Protein AF-A0A6L3XC38-F1 (afdb_monomer)

Sequence (85 aa):
MDSSFTPIEQMLKFRASRHEDFPYQEILLTRLCMHMQGKLLENRNKMLKAQGINETLFMALITLESQENHSIQPSERSLALIHIL

Solvent-accessible surface area (backbone atoms only — not comparable to full-atom values): 5116 Å² total; per-residue (Å²): 129,87,62,86,53,61,70,51,51,53,53,48,52,58,50,39,76,74,35,93,88,49,64,52,66,62,54,51,49,51,52,51,49,60,64,46,47,59,56,52,50,50,52,50,52,53,56,34,48,77,72,77,43,52,70,72,58,50,53,51,50,53,56,26,67,74,30,96,82,57,61,73,57,77,80,53,50,61,53,55,59,61,77,76,108

pLDDT: mean 84.25, std 14.07, range [44.06, 96.94]

Radius of gyration: 19.96 Å; Cα contacts (8 Å, |Δi|>4): 27; chains: 1; bounding box: 43×39×44 Å

Mean predicted aligned error: 8.18 Å

Organism: NCBI:txid158836

Structure (mmCIF, N/CA/C/O backbone):
data_AF-A0A6L3XC38-F1
#
_entry.id   AF-A0A6L3XC38-F1
#
loop_
_atom_site.group_PDB
_atom_site.id
_atom_site.type_symbol
_atom_site.label_atom_id
_atom_site.label_alt_id
_atom_site.label_comp_id
_atom_site.label_asym_id
_atom_site.label_entity_id
_atom_site.label_seq_id
_atom_site.pdbx_PDB_ins_code
_atom_site.Cartn_x
_atom_site.Cartn_y
_atom_site.Cartn_z
_atom_site.occupancy
_atom_site.B_iso_or_equiv
_atom_site.auth_seq_id
_atom_site.auth_comp_id
_atom_site.auth_asym_id
_atom_site.auth_atom_id
_atom_site.pdbx_PDB_model_num
ATOM 1 N N . MET A 1 1 ? 5.978 21.968 -9.852 1.00 44.06 1 MET A N 1
ATOM 2 C CA . MET A 1 1 ? 6.627 20.819 -9.190 1.00 44.06 1 MET A CA 1
ATOM 3 C C . MET A 1 1 ? 7.197 19.970 -10.304 1.00 44.06 1 MET A C 1
ATOM 5 O O . MET A 1 1 ? 6.417 19.320 -10.990 1.00 44.06 1 MET A O 1
ATOM 9 N N . ASP A 1 2 ? 8.504 20.041 -10.548 1.00 50.34 2 ASP A N 1
ATOM 10 C CA . ASP A 1 2 ? 9.149 19.074 -11.435 1.00 50.34 2 ASP A CA 1
ATOM 11 C C . ASP A 1 2 ? 8.968 17.699 -10.804 1.00 50.34 2 ASP A C 1
ATOM 13 O O . ASP A 1 2 ? 9.399 17.443 -9.678 1.00 50.34 2 ASP A O 1
ATOM 17 N N . SER A 1 3 ? 8.191 16.853 -11.468 1.00 60.38 3 SER A N 1
ATOM 18 C CA . SER A 1 3 ? 7.889 15.531 -10.949 1.00 60.38 3 SER A CA 1
ATOM 19 C C . SER A 1 3 ? 9.189 14.718 -10.955 1.00 60.38 3 SER A C 1
ATOM 21 O O . SER A 1 3 ? 9.896 14.652 -11.961 1.00 60.38 3 SER A O 1
ATOM 23 N N . SER A 1 4 ? 9.512 14.065 -9.836 1.00 67.06 4 SER A N 1
ATOM 24 C CA . SER A 1 4 ? 10.664 13.156 -9.739 1.00 67.06 4 SER A CA 1
ATOM 25 C C . SER A 1 4 ? 10.539 11.919 -10.645 1.00 67.06 4 SER A C 1
ATOM 27 O O . SER A 1 4 ? 11.424 11.061 -10.649 1.00 67.06 4 SER A O 1
ATOM 29 N N . PHE A 1 5 ? 9.451 11.811 -11.414 1.00 72.56 5 PHE A N 1
ATOM 30 C CA . PHE A 1 5 ? 9.185 10.703 -12.317 1.00 72.56 5 PHE A CA 1
ATOM 31 C C . PHE A 1 5 ? 9.916 10.854 -13.650 1.00 72.56 5 PHE A C 1
ATOM 33 O O . PHE A 1 5 ? 10.494 9.875 -14.117 1.00 72.56 5 PHE A O 1
ATOM 40 N N . THR A 1 6 ? 9.983 12.059 -14.225 1.00 81.44 6 THR A N 1
ATOM 41 C CA . THR A 1 6 ? 10.494 12.269 -15.593 1.00 81.44 6 THR A CA 1
ATOM 42 C C . T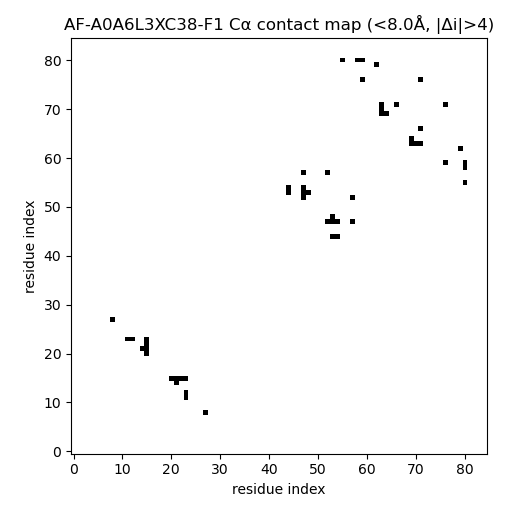HR A 1 6 ? 11.931 11.766 -15.805 1.00 81.44 6 THR A C 1
ATOM 44 O O . THR A 1 6 ? 12.159 11.042 -16.778 1.00 81.44 6 THR A O 1
ATOM 47 N N . PRO A 1 7 ? 12.906 12.044 -14.911 1.00 88.00 7 PRO 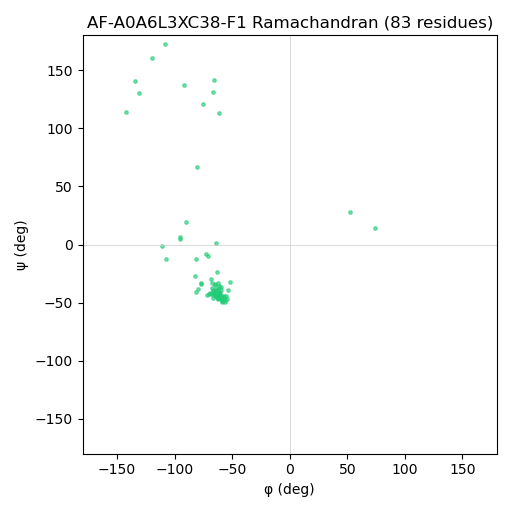A N 1
ATOM 48 C CA . PRO A 1 7 ? 14.277 11.556 -15.099 1.00 88.00 7 PRO A CA 1
ATOM 49 C C . PRO A 1 7 ? 14.381 10.027 -15.031 1.00 88.00 7 PRO A C 1
ATOM 51 O O . PRO A 1 7 ? 15.167 9.406 -15.748 1.00 88.00 7 PRO A O 1
ATOM 54 N N . ILE A 1 8 ? 13.572 9.395 -14.178 1.00 88.44 8 ILE A N 1
ATOM 55 C CA . ILE A 1 8 ? 13.612 7.944 -13.988 1.00 88.44 8 ILE A CA 1
ATOM 56 C C . ILE A 1 8 ? 12.871 7.232 -15.118 1.00 88.44 8 ILE A C 1
ATOM 58 O O . ILE A 1 8 ? 13.361 6.220 -15.608 1.00 88.44 8 ILE A O 1
ATOM 62 N N . GLU A 1 9 ? 11.754 7.775 -15.596 1.00 90.38 9 GLU A N 1
ATOM 63 C CA . GLU A 1 9 ? 11.062 7.261 -16.781 1.00 90.38 9 GLU A CA 1
ATOM 64 C C . GLU A 1 9 ? 11.964 7.26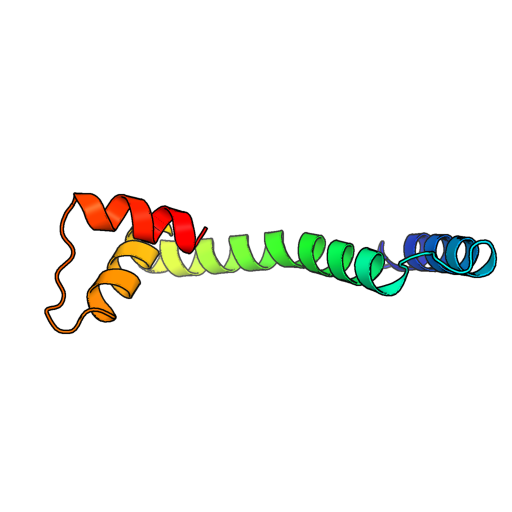6 -18.015 1.00 90.38 9 GLU A C 1
ATOM 66 O O . GLU A 1 9 ? 12.025 6.271 -18.735 1.00 90.38 9 GLU A O 1
ATOM 71 N N . GLN A 1 10 ? 12.715 8.347 -18.241 1.00 91.25 10 GLN A N 1
ATOM 72 C CA . GLN A 1 10 ? 13.682 8.412 -19.339 1.00 91.25 10 GLN A CA 1
ATOM 73 C C . GLN A 1 10 ? 14.777 7.349 -19.198 1.00 91.25 10 GLN A C 1
ATOM 75 O O . GLN A 1 10 ? 15.091 6.655 -20.168 1.00 91.25 10 GLN A O 1
ATOM 80 N N . MET A 1 11 ? 15.313 7.155 -17.989 1.00 92.38 11 MET A N 1
ATOM 81 C CA . MET A 1 11 ? 16.301 6.106 -17.736 1.00 92.38 11 MET A CA 1
ATOM 82 C C . MET A 1 11 ? 15.728 4.697 -17.950 1.00 92.38 11 MET A C 1
ATOM 84 O O . MET A 1 11 ? 16.406 3.836 -18.512 1.00 92.38 11 MET A O 1
ATOM 88 N N . LEU A 1 12 ? 14.484 4.452 -17.538 1.00 93.44 12 LEU A N 1
ATOM 89 C CA . LEU A 1 12 ? 13.806 3.175 -17.755 1.00 93.44 12 LEU A CA 1
ATOM 90 C C . LEU A 1 12 ? 13.542 2.926 -19.248 1.00 93.44 12 LEU A C 1
ATOM 92 O O . LEU A 1 12 ? 13.781 1.815 -19.714 1.00 93.44 12 LEU A O 1
ATOM 96 N N . LYS A 1 13 ? 13.142 3.950 -20.015 1.00 93.50 13 LYS A N 1
ATOM 97 C CA . LYS A 1 13 ? 12.959 3.853 -21.476 1.00 93.50 13 LYS A CA 1
ATOM 98 C C . LYS A 1 13 ? 14.262 3.499 -22.187 1.00 93.50 13 LYS A C 1
ATOM 100 O O . LYS A 1 13 ? 14.267 2.641 -23.062 1.00 93.50 13 LYS A O 1
ATOM 105 N N . PHE A 1 14 ? 15.373 4.108 -21.775 1.00 94.75 14 PHE A N 1
ATOM 106 C CA . PHE A 1 14 ? 16.694 3.792 -22.322 1.00 94.75 14 PHE A CA 1
ATOM 107 C C . PHE A 1 14 ? 17.145 2.356 -22.006 1.00 94.75 14 PHE A C 1
ATOM 109 O O . PHE A 1 14 ? 17.818 1.717 -22.811 1.00 94.75 14 PHE A O 1
ATOM 116 N N . ARG A 1 15 ? 16.783 1.820 -20.835 1.00 93.81 15 ARG A N 1
ATOM 117 C CA . ARG A 1 15 ? 17.055 0.411 -20.507 1.00 93.81 15 ARG A CA 1
ATOM 118 C C . ARG A 1 15 ? 16.189 -0.534 -21.333 1.00 93.81 15 ARG A C 1
ATOM 120 O O . ARG A 1 15 ? 16.719 -1.504 -21.865 1.00 93.81 15 ARG A O 1
ATOM 127 N N . ALA A 1 16 ? 14.910 -0.204 -21.500 1.00 94.94 16 ALA A N 1
ATOM 128 C CA . ALA A 1 16 ? 13.986 -0.959 -22.340 1.00 94.94 16 ALA A CA 1
ATOM 129 C C . ALA A 1 16 ? 14.454 -1.026 -23.802 1.00 94.94 16 ALA A C 1
ATOM 131 O O . ALA A 1 16 ? 14.356 -2.068 -24.433 1.00 94.94 16 ALA A O 1
ATOM 132 N N . SER A 1 17 ? 15.055 0.047 -24.332 1.00 95.00 17 SER A N 1
ATOM 133 C CA . SER A 1 17 ? 15.581 0.043 -25.704 1.00 95.00 17 SER A CA 1
ATOM 134 C C . SER A 1 17 ? 16.840 -0.811 -25.899 1.00 95.00 17 SER A C 1
ATOM 136 O O . SER A 1 17 ? 17.284 -0.975 -27.031 1.00 95.00 17 SER A O 1
ATOM 138 N N . ARG A 1 18 ? 17.468 -1.304 -24.821 1.00 95.44 18 ARG A N 1
ATOM 139 C CA . ARG A 1 18 ? 18.702 -2.112 -24.873 1.00 95.44 18 ARG A CA 1
ATOM 140 C C . ARG A 1 18 ? 18.483 -3.592 -24.566 1.00 95.44 18 ARG A C 1
ATOM 142 O O . ARG A 1 18 ? 19.401 -4.378 -24.787 1.00 95.44 18 ARG A O 1
ATOM 149 N N . HIS A 1 19 ? 17.317 -3.959 -24.042 1.00 93.69 19 HIS A N 1
ATOM 150 C CA . HIS A 1 19 ? 17.015 -5.304 -23.566 1.00 93.69 19 HIS A CA 1
ATOM 151 C C . HIS A 1 19 ? 15.562 -5.649 -23.906 1.00 93.69 19 HIS A C 1
ATOM 153 O O . HIS A 1 19 ? 14.651 -5.025 -23.370 1.00 93.69 19 HIS A O 1
ATOM 159 N N . GLU A 1 20 ? 15.366 -6.635 -24.784 1.00 88.06 20 GLU A N 1
ATOM 160 C CA . GLU A 1 20 ? 14.049 -7.028 -25.309 1.00 88.06 20 GLU A CA 1
ATOM 161 C C . GLU A 1 20 ? 13.091 -7.513 -24.204 1.00 88.06 20 GLU A C 1
ATOM 163 O O . GLU A 1 20 ? 11.933 -7.114 -24.184 1.00 88.06 20 GLU A O 1
ATOM 168 N N . ASP A 1 21 ? 13.603 -8.239 -23.205 1.00 94.56 21 ASP A N 1
ATOM 169 C CA . ASP A 1 21 ? 12.817 -8.771 -22.078 1.00 94.56 21 ASP A CA 1
ATOM 170 C C . ASP A 1 21 ? 12.728 -7.819 -20.869 1.00 94.56 21 ASP A C 1
ATOM 172 O O . ASP A 1 21 ? 12.490 -8.242 -19.734 1.00 94.56 21 ASP A O 1
ATOM 176 N N . PHE A 1 22 ? 12.987 -6.522 -21.051 1.00 95.69 22 PHE A N 1
ATOM 177 C CA . PHE A 1 22 ? 12.956 -5.577 -19.936 1.00 95.69 22 PHE A CA 1
ATOM 178 C C . PHE A 1 22 ? 11.510 -5.250 -19.510 1.00 95.69 22 PHE A C 1
ATOM 180 O O . PHE A 1 22 ? 10.765 -4.669 -20.305 1.00 95.69 22 PHE A O 1
ATOM 187 N N . PRO A 1 23 ? 11.115 -5.501 -18.243 1.00 95.75 23 PRO A N 1
ATOM 188 C CA . PRO A 1 23 ? 9.740 -5.315 -17.768 1.00 95.75 23 PRO A CA 1
ATOM 189 C C . PRO A 1 23 ? 9.454 -3.839 -17.440 1.00 95.75 23 PRO A C 1
ATOM 191 O O . PRO A 1 23 ? 9.326 -3.421 -16.284 1.00 95.75 23 PRO A O 1
ATOM 194 N N . TYR A 1 24 ? 9.447 -2.996 -18.474 1.00 94.44 24 TYR A N 1
ATOM 195 C CA . TYR A 1 24 ? 9.319 -1.544 -18.336 1.00 94.44 24 TYR A CA 1
ATOM 196 C C . TYR A 1 24 ? 8.012 -1.139 -17.645 1.00 94.44 24 TYR A C 1
ATOM 198 O O . TYR A 1 24 ? 8.018 -0.277 -16.760 1.00 94.44 24 TYR A O 1
ATOM 206 N N . GLN A 1 25 ? 6.894 -1.741 -18.054 1.00 93.19 25 GLN A N 1
ATOM 207 C CA . GLN A 1 25 ? 5.563 -1.368 -17.574 1.00 93.19 25 GLN A CA 1
ATOM 208 C C . GLN A 1 25 ? 5.371 -1.760 -16.107 1.00 93.19 25 GLN A C 1
ATOM 210 O O . GLN A 1 25 ? 4.872 -0.958 -15.318 1.00 93.19 25 GLN A O 1
ATOM 215 N N . GLU A 1 26 ? 5.835 -2.942 -15.718 1.00 95.75 26 GLU A N 1
ATOM 216 C CA . GLU A 1 26 ? 5.754 -3.483 -14.363 1.00 95.75 26 GLU A CA 1
ATOM 217 C C . GLU A 1 26 ? 6.576 -2.641 -13.390 1.00 95.75 26 GLU A C 1
ATOM 219 O O . GLU A 1 26 ? 6.108 -2.304 -12.298 1.00 95.75 26 GLU A O 1
ATOM 224 N N . ILE A 1 27 ? 7.785 -2.238 -13.794 1.00 94.88 27 ILE A N 1
ATOM 225 C CA . ILE A 1 27 ? 8.633 -1.359 -12.983 1.00 94.88 27 ILE A CA 1
ATOM 226 C C . ILE A 1 27 ? 7.975 0.015 -12.831 1.00 94.88 27 ILE A C 1
ATOM 228 O O . ILE A 1 27 ? 7.953 0.569 -11.727 1.00 94.88 27 ILE A O 1
ATOM 232 N N . LEU A 1 28 ? 7.429 0.576 -13.913 1.00 92.50 28 LEU A N 1
ATOM 233 C CA . LEU A 1 28 ? 6.757 1.873 -13.863 1.00 92.50 28 LEU A CA 1
ATOM 234 C C . LEU A 1 28 ? 5.528 1.831 -12.944 1.00 92.50 28 LEU A C 1
ATOM 236 O O . LEU A 1 28 ? 5.381 2.697 -12.077 1.00 92.50 28 LEU A O 1
ATOM 240 N N . LEU A 1 29 ? 4.697 0.797 -13.082 1.00 94.00 29 LEU A N 1
ATOM 241 C CA . LEU A 1 29 ? 3.516 0.586 -12.252 1.00 94.00 29 LEU A CA 1
ATOM 242 C C . LEU A 1 29 ? 3.897 0.407 -10.781 1.00 94.00 29 LEU A C 1
ATOM 244 O O . LEU A 1 29 ? 3.329 1.073 -9.921 1.00 94.00 29 LEU A O 1
ATOM 248 N N . THR A 1 30 ? 4.910 -0.410 -10.488 1.00 93.75 30 THR A N 1
ATOM 249 C CA . THR A 1 30 ? 5.409 -0.621 -9.119 1.00 93.75 30 THR A CA 1
ATOM 250 C C . THR A 1 30 ? 5.802 0.700 -8.462 1.00 93.75 30 THR A C 1
ATOM 252 O O . THR A 1 30 ? 5.434 0.972 -7.318 1.00 93.75 30 THR A O 1
ATOM 255 N N . ARG A 1 31 ? 6.505 1.570 -9.194 1.00 91.50 31 ARG A N 1
ATOM 256 C CA . ARG A 1 31 ? 6.905 2.890 -8.689 1.00 91.50 31 ARG A CA 1
ATOM 257 C C . ARG A 1 31 ? 5.710 3.798 -8.427 1.00 91.50 31 ARG A C 1
ATOM 259 O O . ARG A 1 31 ? 5.696 4.496 -7.411 1.00 91.50 31 ARG A O 1
ATOM 266 N N . LEU A 1 32 ? 4.722 3.798 -9.322 1.00 90.38 32 LEU A N 1
ATOM 267 C CA . LEU A 1 32 ? 3.488 4.556 -9.130 1.00 90.38 32 LEU A CA 1
ATOM 268 C C . LEU A 1 32 ? 2.737 4.062 -7.887 1.00 90.38 32 LEU A C 1
ATOM 270 O O . LEU A 1 32 ? 2.366 4.878 -7.042 1.00 90.38 32 LEU A O 1
ATOM 274 N N . CYS A 1 33 ? 2.599 2.744 -7.732 1.00 93.25 33 CYS A N 1
ATOM 275 C CA . CYS A 1 33 ? 1.986 2.117 -6.565 1.00 93.25 33 CYS A CA 1
ATOM 276 C C . CYS A 1 33 ? 2.691 2.537 -5.272 1.00 93.25 33 CYS A C 1
ATOM 278 O O . CYS A 1 33 ? 2.027 3.021 -4.362 1.00 93.25 33 CYS A O 1
ATOM 280 N N . MET A 1 34 ? 4.024 2.456 -5.203 1.00 90.56 34 MET A N 1
ATOM 281 C CA . MET A 1 34 ? 4.794 2.881 -4.023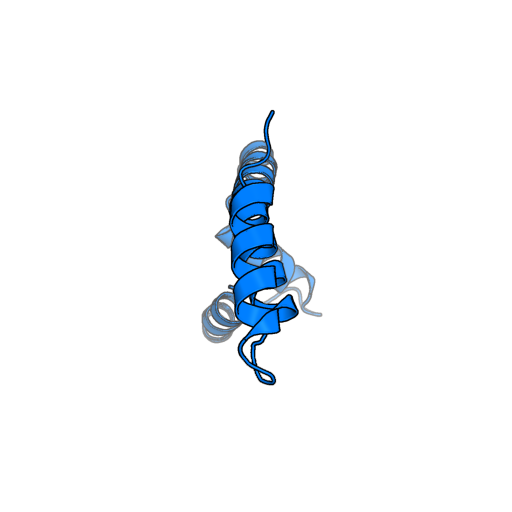 1.00 90.56 34 MET A CA 1
ATOM 282 C C . MET A 1 34 ? 4.599 4.368 -3.698 1.00 90.56 34 MET A C 1
ATOM 284 O O . MET A 1 34 ? 4.438 4.738 -2.535 1.00 90.56 34 MET A O 1
ATOM 288 N N . HIS A 1 35 ? 4.576 5.235 -4.714 1.00 89.62 35 HIS A N 1
ATOM 289 C CA . HIS A 1 35 ? 4.351 6.665 -4.507 1.00 89.62 35 HIS A CA 1
ATOM 290 C C . HIS A 1 35 ? 2.938 6.967 -3.990 1.00 89.62 35 HIS A C 1
ATOM 292 O O . HIS A 1 35 ? 2.750 7.854 -3.153 1.00 89.62 35 HIS A O 1
ATOM 298 N N . MET A 1 36 ? 1.934 6.250 -4.497 1.00 92.69 36 MET A N 1
ATOM 299 C CA . MET A 1 36 ? 0.544 6.422 -4.082 1.00 92.69 36 MET A CA 1
ATOM 300 C C . MET A 1 36 ? 0.247 5.775 -2.729 1.00 92.69 36 MET A C 1
ATOM 302 O O . MET A 1 36 ? -0.535 6.337 -1.963 1.00 92.69 36 MET A O 1
ATOM 306 N N . GLN A 1 37 ? 0.882 4.646 -2.409 1.00 91.62 37 GLN A N 1
ATOM 307 C CA . GLN A 1 37 ? 0.622 3.862 -1.201 1.00 91.62 37 GLN A CA 1
ATOM 308 C C . GLN A 1 37 ? 0.741 4.714 0.064 1.00 91.62 37 GLN A C 1
ATOM 310 O O . GLN A 1 37 ? -0.171 4.704 0.885 1.00 91.62 37 GLN A O 1
ATOM 315 N N . GLY A 1 38 ? 1.804 5.516 0.195 1.00 89.56 38 GLY A N 1
ATOM 316 C CA . GLY A 1 38 ? 1.988 6.390 1.358 1.00 89.56 38 GLY A CA 1
ATOM 317 C C . GLY A 1 38 ? 0.875 7.433 1.511 1.00 89.56 38 GLY A C 1
ATOM 318 O O . GLY A 1 38 ? 0.359 7.634 2.608 1.00 89.56 38 GLY A O 1
ATOM 319 N N . LYS A 1 39 ? 0.444 8.050 0.402 1.00 92.81 39 LYS A N 1
ATOM 320 C CA . LYS A 1 39 ? -0.635 9.054 0.403 1.00 92.81 39 LYS A CA 1
ATOM 321 C C . LYS A 1 39 ? -1.986 8.434 0.752 1.00 92.81 39 LYS A C 1
ATOM 323 O O . LYS A 1 39 ? -2.744 9.010 1.529 1.00 92.81 39 LYS A O 1
ATOM 328 N N . LEU A 1 40 ? -2.282 7.263 0.189 1.00 93.19 40 LEU A N 1
ATOM 329 C CA . LEU A 1 40 ? -3.507 6.518 0.479 1.00 93.19 40 LEU A CA 1
ATOM 330 C C . LEU A 1 40 ? -3.540 6.068 1.943 1.00 93.19 40 LEU A C 1
ATOM 332 O O . LEU A 1 40 ? -4.553 6.263 2.615 1.00 93.19 40 LEU A O 1
ATOM 336 N N . LEU A 1 41 ? -2.419 5.547 2.450 1.00 92.25 41 LEU A N 1
ATOM 337 C CA . LEU A 1 41 ? -2.249 5.149 3.845 1.00 92.25 41 LEU A CA 1
ATOM 338 C C . LEU A 1 41 ? -2.474 6.329 4.796 1.00 92.25 41 LEU A C 1
ATOM 340 O O . LEU A 1 41 ? -3.246 6.220 5.748 1.00 92.25 41 LEU A O 1
ATOM 344 N N . GLU A 1 42 ? -1.843 7.472 4.529 1.00 94.44 42 GLU A N 1
ATOM 345 C CA . GLU A 1 42 ? -1.996 8.673 5.350 1.00 94.44 42 GLU A CA 1
ATOM 346 C C . GLU A 1 42 ? -3.442 9.186 5.337 1.00 94.44 42 GLU A C 1
ATOM 348 O O . GLU A 1 42 ? -3.998 9.499 6.392 1.00 94.44 42 GLU A O 1
ATOM 353 N N . ASN A 1 43 ? -4.072 9.239 4.162 1.00 94.88 43 ASN A N 1
ATOM 354 C CA . ASN A 1 43 ? -5.456 9.683 4.023 1.00 94.88 43 ASN A CA 1
ATOM 355 C C . ASN A 1 43 ? -6.426 8.769 4.785 1.00 94.88 43 ASN A C 1
ATO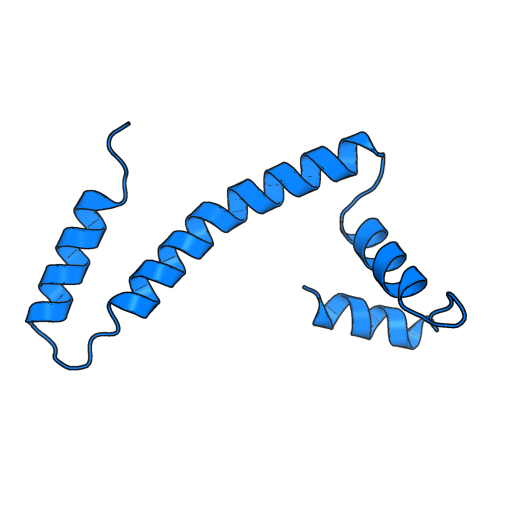M 357 O O . ASN A 1 43 ? -7.258 9.249 5.556 1.00 94.88 43 ASN A O 1
ATOM 361 N N . ARG A 1 44 ? -6.271 7.449 4.635 1.00 93.44 44 ARG A N 1
ATOM 362 C CA . ARG A 1 44 ? -7.045 6.451 5.381 1.00 93.44 44 ARG A CA 1
ATOM 363 C C . ARG A 1 44 ? -6.855 6.622 6.887 1.00 93.44 44 ARG A C 1
ATOM 365 O O . ARG A 1 44 ? -7.836 6.680 7.619 1.00 93.44 44 ARG A O 1
ATOM 372 N N . ASN A 1 45 ? -5.615 6.763 7.354 1.00 93.25 45 ASN A N 1
ATOM 373 C CA . ASN A 1 45 ? -5.327 6.929 8.779 1.00 93.25 45 ASN A CA 1
ATOM 374 C C . ASN A 1 45 ? -5.944 8.217 9.344 1.00 93.25 45 ASN A C 1
ATOM 376 O O . ASN A 1 45 ? -6.482 8.197 10.450 1.00 93.25 45 ASN A O 1
ATOM 380 N N . LYS A 1 46 ? -5.918 9.324 8.589 1.00 96.56 46 LYS A N 1
ATOM 381 C CA . LYS A 1 46 ? -6.600 10.574 8.968 1.00 96.56 46 LYS A CA 1
ATOM 382 C C . LYS A 1 46 ? -8.112 10.380 9.074 1.00 96.56 46 LYS A C 1
ATOM 384 O O . LYS A 1 46 ? -8.697 10.7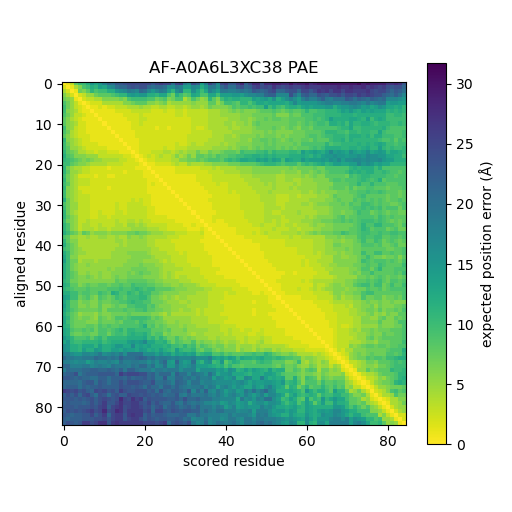85 10.077 1.00 96.56 46 LYS A O 1
ATOM 389 N N . MET A 1 47 ? -8.721 9.736 8.079 1.00 96.25 47 MET A N 1
ATOM 390 C CA . MET A 1 47 ? -10.155 9.438 8.058 1.00 96.25 47 MET A CA 1
ATOM 391 C C . MET A 1 47 ? -10.576 8.581 9.261 1.00 96.25 47 MET A C 1
ATOM 393 O O . MET A 1 47 ? -11.516 8.940 9.966 1.00 96.25 47 MET A O 1
ATOM 397 N N . LEU A 1 48 ? -9.862 7.487 9.536 1.00 95.69 48 LEU A N 1
ATOM 398 C CA . LEU A 1 48 ? -10.167 6.587 10.654 1.00 95.69 48 LEU A CA 1
ATOM 399 C C . LEU A 1 48 ? -9.971 7.273 12.010 1.00 95.69 48 LEU A C 1
ATOM 401 O O . LEU A 1 48 ? -10.834 7.182 12.885 1.00 95.69 48 LEU A O 1
ATOM 405 N N . LYS A 1 49 ? -8.888 8.045 12.162 1.00 95.56 49 LYS A N 1
ATOM 406 C CA . LYS A 1 49 ? -8.620 8.803 13.389 1.00 95.56 49 LYS A CA 1
ATOM 407 C C . LYS A 1 49 ? -9.708 9.838 13.677 1.00 95.56 49 LYS A C 1
ATOM 409 O O . LYS A 1 49 ? -10.041 10.034 14.842 1.00 95.56 49 LYS A O 1
ATOM 414 N N . ALA A 1 50 ? -10.286 10.466 12.650 1.00 96.94 50 ALA A N 1
ATOM 415 C CA . ALA A 1 50 ? -11.414 11.387 12.815 1.00 96.94 50 ALA A CA 1
ATOM 416 C C . ALA A 1 50 ? -12.672 10.700 13.384 1.00 96.94 50 ALA A C 1
ATOM 418 O O . ALA A 1 50 ? -13.491 11.363 14.010 1.00 96.94 50 ALA A O 1
ATOM 419 N N . GLN A 1 51 ? -12.794 9.381 13.212 1.00 95.31 51 GLN A N 1
ATOM 420 C CA . GLN A 1 51 ? -13.853 8.545 13.791 1.00 95.31 51 GLN A CA 1
ATOM 421 C C . GLN A 1 51 ? -13.436 7.881 15.119 1.00 95.31 51 GLN A C 1
ATOM 423 O O . GLN A 1 51 ? -14.178 7.072 15.666 1.00 95.31 51 GLN A O 1
ATOM 428 N N . GLY A 1 52 ? -12.243 8.187 15.646 1.00 96.00 52 GLY A N 1
ATOM 429 C CA . GLY A 1 52 ? -11.737 7.617 16.899 1.00 96.00 52 GLY A CA 1
ATOM 430 C C . GLY A 1 52 ? -11.278 6.158 16.807 1.00 96.00 52 GLY A C 1
ATOM 431 O O . GLY A 1 52 ? -11.065 5.528 17.842 1.00 96.00 52 GLY A O 1
ATOM 432 N N . ILE A 1 53 ? -11.101 5.616 15.597 1.00 94.44 53 ILE A N 1
ATOM 433 C CA . ILE A 1 53 ? -10.712 4.217 15.369 1.00 94.44 53 ILE A CA 1
ATOM 434 C C . ILE A 1 53 ? -9.386 4.114 14.605 1.00 94.44 53 ILE A C 1
ATOM 436 O O . ILE A 1 53 ? -8.933 5.064 13.966 1.00 94.44 53 ILE A O 1
ATOM 440 N N . ASN A 1 54 ? -8.738 2.951 14.680 1.00 92.44 54 ASN A N 1
ATOM 441 C CA . ASN A 1 54 ? -7.533 2.633 13.910 1.00 92.44 54 ASN A CA 1
ATOM 442 C C . ASN A 1 54 ? -7.841 1.615 12.798 1.00 92.44 54 ASN A C 1
ATOM 444 O O . ASN A 1 54 ? -8.945 1.077 12.726 1.00 92.44 54 ASN A O 1
ATOM 448 N N . GLU A 1 55 ? -6.861 1.357 11.928 1.00 89.31 55 GLU A N 1
ATOM 449 C CA . GLU A 1 55 ? -7.004 0.386 10.835 1.00 89.31 55 GLU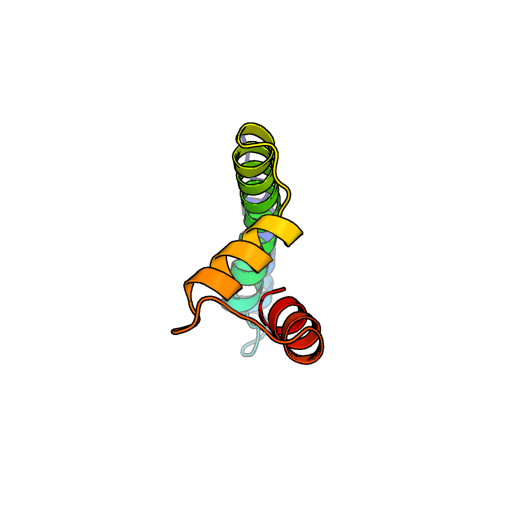 A CA 1
ATOM 450 C C . GLU A 1 55 ? -7.391 -0.998 11.350 1.00 89.31 55 GLU A C 1
ATOM 452 O O . GLU A 1 55 ? -8.342 -1.579 10.849 1.00 89.31 55 GLU A O 1
ATOM 457 N N . THR A 1 56 ? -6.715 -1.516 12.375 1.00 89.06 56 THR A N 1
ATOM 458 C CA . THR A 1 56 ? -6.989 -2.860 12.902 1.00 89.06 56 THR A CA 1
ATOM 459 C C . THR A 1 56 ? -8.445 -3.024 13.334 1.00 89.06 56 THR A C 1
ATOM 461 O O . THR A 1 56 ? -9.081 -4.026 13.010 1.00 89.06 56 THR A O 1
ATOM 464 N N . LEU A 1 57 ? -8.990 -2.031 14.038 1.00 89.44 57 LEU A N 1
ATOM 465 C CA . LEU A 1 57 ? -10.386 -2.030 14.451 1.00 89.44 57 LEU A CA 1
ATOM 466 C C . LEU A 1 57 ? -11.318 -1.899 13.244 1.00 89.44 57 LEU A C 1
ATOM 468 O O . LEU A 1 57 ? -12.300 -2.629 13.165 1.00 89.44 57 LEU A O 1
ATOM 472 N N . PHE A 1 58 ? -10.997 -1.026 12.290 1.00 90.38 58 PHE A N 1
ATOM 473 C CA . PHE A 1 58 ? -11.768 -0.885 11.056 1.00 90.38 58 PHE A CA 1
ATOM 474 C C . PHE A 1 58 ? -11.845 -2.203 10.272 1.00 90.38 58 PHE A C 1
ATOM 476 O O . PHE A 1 58 ? -12.937 -2.640 9.918 1.00 90.38 58 PHE A O 1
ATOM 483 N N . MET A 1 59 ? -10.715 -2.887 10.082 1.00 88.38 59 MET A N 1
ATOM 484 C CA . MET A 1 59 ? -10.670 -4.187 9.408 1.00 88.38 59 MET A CA 1
ATOM 485 C C . MET A 1 59 ? -11.482 -5.238 10.162 1.00 88.38 59 MET A C 1
ATOM 487 O O . MET A 1 59 ? -12.233 -5.993 9.547 1.00 88.38 59 MET A O 1
ATOM 491 N N . ALA A 1 60 ? -11.395 -5.264 11.494 1.00 85.88 60 ALA A N 1
ATOM 492 C CA . ALA A 1 60 ? -12.202 -6.169 12.305 1.00 85.88 60 ALA A CA 1
ATOM 493 C C . ALA A 1 60 ? -13.709 -5.907 12.145 1.00 85.88 60 ALA A C 1
ATOM 495 O O . ALA A 1 60 ? -14.473 -6.863 12.050 1.00 85.88 60 ALA A O 1
ATOM 496 N N . LEU A 1 61 ? -14.132 -4.640 12.087 1.00 88.25 61 LEU A N 1
ATOM 497 C CA . LEU A 1 61 ? -15.536 -4.262 11.903 1.00 88.25 61 LEU A CA 1
ATOM 498 C C . LEU A 1 61 ? -16.062 -4.662 10.521 1.00 88.25 61 LEU A C 1
ATOM 500 O O . LEU A 1 61 ? -17.120 -5.277 10.454 1.00 88.25 61 LEU A O 1
ATOM 504 N N . ILE A 1 62 ? -15.314 -4.387 9.448 1.00 88.62 62 ILE A N 1
ATOM 505 C CA . ILE A 1 62 ? -15.691 -4.808 8.087 1.00 88.62 62 ILE A CA 1
ATOM 506 C C . ILE A 1 62 ? -15.770 -6.332 7.992 1.00 88.62 62 ILE A C 1
ATOM 508 O O . ILE A 1 62 ? -16.717 -6.881 7.438 1.00 88.62 62 ILE A O 1
ATOM 512 N N . THR A 1 63 ? -14.798 -7.034 8.580 1.00 85.12 63 THR A N 1
ATOM 513 C CA . THR A 1 63 ? -14.811 -8.500 8.564 1.00 85.12 63 THR A CA 1
ATOM 514 C C . THR A 1 63 ? -16.041 -9.027 9.303 1.00 85.12 63 THR A C 1
ATOM 516 O O . THR A 1 63 ? -16.704 -9.918 8.786 1.00 85.12 63 THR A O 1
ATOM 519 N N . LEU A 1 64 ? -16.386 -8.470 10.472 1.00 86.19 64 LEU A N 1
ATOM 520 C CA . LEU A 1 64 ? -17.592 -8.855 11.216 1.00 86.19 64 LEU A CA 1
ATOM 521 C C . LEU A 1 64 ? -18.872 -8.575 10.421 1.00 86.19 64 LEU A C 1
ATOM 523 O O . LEU A 1 64 ? -19.727 -9.448 10.354 1.00 86.19 64 LEU A O 1
ATOM 527 N N . GLU A 1 65 ? -18.991 -7.395 9.812 1.00 86.69 65 GLU A N 1
ATOM 528 C CA . GLU A 1 65 ? -20.160 -6.998 9.014 1.00 86.69 65 GLU A CA 1
ATOM 529 C C . GLU A 1 65 ? -20.365 -7.897 7.786 1.00 86.69 65 GLU A C 1
ATOM 531 O O . GLU A 1 65 ? -21.494 -8.219 7.435 1.00 86.69 65 GLU A O 1
ATOM 536 N N . SER A 1 66 ? -19.279 -8.398 7.192 1.00 85.12 66 SER A N 1
ATOM 537 C CA . SER A 1 66 ? -19.349 -9.343 6.071 1.00 85.12 66 SER A CA 1
ATOM 538 C C . SER A 1 66 ? -19.788 -10.770 6.439 1.00 85.12 66 SER A C 1
ATOM 540 O O . SER A 1 66 ? -19.987 -11.587 5.540 1.00 85.12 66 SER A O 1
ATOM 542 N N . GLN A 1 67 ? -19.915 -11.108 7.729 1.00 82.88 67 GLN A N 1
ATOM 543 C CA . GLN A 1 67 ? -20.385 -12.428 8.165 1.00 82.88 67 GLN A CA 1
ATOM 544 C C . GLN A 1 67 ? -21.902 -12.432 8.362 1.00 82.88 67 GLN A C 1
ATOM 546 O O . GLN A 1 67 ? -22.437 -11.561 9.041 1.00 82.88 67 GLN A O 1
ATOM 551 N N . GLU A 1 68 ? -22.588 -13.484 7.904 1.00 81.25 68 GLU A N 1
ATOM 552 C CA . GLU A 1 68 ? -24.049 -13.631 8.055 1.00 81.25 68 GLU A CA 1
ATOM 553 C C . GLU A 1 68 ? -24.519 -13.483 9.517 1.00 81.25 68 G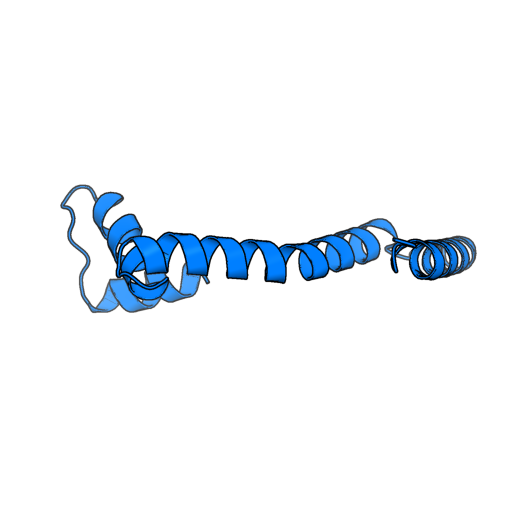LU A C 1
ATOM 555 O O . GLU A 1 68 ? -25.517 -12.822 9.804 1.00 81.25 68 GLU A O 1
ATOM 560 N N . ASN A 1 69 ? -23.748 -14.030 10.462 1.00 84.38 69 ASN A N 1
ATOM 561 C CA . ASN A 1 69 ? -24.063 -13.994 11.894 1.00 84.38 69 ASN A CA 1
ATOM 562 C C . ASN A 1 69 ? -23.386 -12.837 12.647 1.00 84.38 69 ASN A C 1
ATOM 564 O O . ASN A 1 69 ? -23.455 -12.789 13.875 1.00 84.38 69 ASN A O 1
ATOM 568 N N . HIS A 1 70 ? -22.705 -11.928 11.940 1.00 78.25 70 HIS A N 1
ATOM 569 C CA . HIS A 1 70 ? -21.956 -10.807 12.520 1.00 78.25 70 HIS A CA 1
ATOM 570 C C . HIS A 1 70 ? -20.958 -11.220 13.619 1.00 78.25 70 HIS A C 1
ATOM 572 O O . HIS A 1 70 ? -20.660 -10.467 14.548 1.00 78.25 70 HIS A O 1
ATOM 578 N N . SER A 1 71 ? -20.449 -12.449 13.537 1.00 77.00 71 SER A N 1
ATOM 579 C CA . SER A 1 71 ? -19.596 -13.066 14.548 1.00 77.00 71 SER A CA 1
ATOM 580 C C . SER A 1 71 ? -18.407 -13.734 13.881 1.00 77.00 71 SER A C 1
ATOM 582 O O . SER A 1 71 ? -18.578 -14.384 12.854 1.00 77.00 71 SER A O 1
ATOM 584 N N . ILE A 1 72 ? -17.229 -13.634 14.493 1.00 72.62 72 ILE A N 1
ATOM 585 C CA . ILE A 1 72 ? -16.025 -14.344 14.051 1.00 72.62 72 ILE A CA 1
ATOM 586 C C . ILE A 1 72 ? -15.406 -15.023 15.264 1.00 72.62 72 ILE A C 1
ATOM 588 O O . ILE A 1 72 ? -15.192 -14.372 16.298 1.00 72.62 72 ILE A O 1
ATOM 592 N N . GLN A 1 73 ? -15.089 -16.311 15.141 1.00 72.62 73 GLN A N 1
ATOM 593 C CA . GLN A 1 73 ? -14.386 -17.032 16.198 1.00 72.62 73 GLN A CA 1
ATOM 594 C C . GLN A 1 73 ? -12.965 -16.472 16.364 1.00 72.62 73 GLN A C 1
ATOM 596 O O . GLN A 1 73 ? -12.308 -16.163 15.370 1.00 72.62 73 GLN A O 1
ATOM 601 N N . PRO A 1 74 ? -12.419 -16.355 17.588 1.00 68.31 74 PRO A N 1
ATOM 602 C CA . PRO A 1 74 ? -11.086 -15.784 17.809 1.00 68.31 74 PRO A CA 1
ATOM 603 C C . PRO A 1 74 ? -9.968 -16.401 16.949 1.00 68.31 74 PRO A C 1
ATOM 605 O O . PRO A 1 74 ? -9.053 -15.691 16.539 1.00 68.31 74 PRO A O 1
ATOM 608 N N . SER A 1 75 ? -10.070 -17.692 16.625 1.00 69.94 75 SER A N 1
ATOM 609 C CA . SER A 1 75 ? -9.152 -18.415 15.735 1.00 69.94 75 SER A CA 1
ATOM 610 C C . SER A 1 75 ? -9.212 -17.957 14.271 1.00 69.94 75 SER A C 1
ATOM 612 O O . SER A 1 75 ? -8.191 -17.950 13.590 1.00 69.94 75 SER A O 1
ATOM 614 N N . GLU A 1 76 ? -10.381 -17.537 13.790 1.00 62.88 76 GLU A N 1
ATOM 615 C CA . GLU A 1 76 ? -10.606 -17.045 12.422 1.00 62.88 76 GLU A CA 1
ATOM 616 C C . GLU A 1 76 ? -10.218 -15.565 12.284 1.00 62.88 76 GLU A C 1
ATOM 618 O O . GLU A 1 76 ? -9.789 -15.127 11.215 1.00 62.88 76 GLU A O 1
ATOM 623 N N . ARG A 1 77 ? -10.287 -14.797 13.385 1.00 57.84 77 ARG A N 1
ATOM 624 C CA . ARG A 1 77 ? -9.895 -13.373 13.423 1.00 57.84 77 ARG A CA 1
ATOM 625 C C . ARG A 1 77 ? -8.431 -13.168 13.037 1.00 57.84 77 ARG A C 1
ATOM 627 O O . ARG A 1 77 ? -8.124 -12.215 12.326 1.00 57.84 77 ARG A O 1
ATOM 634 N N . SER A 1 78 ? -7.540 -14.058 13.477 1.00 61.12 78 SER A N 1
ATOM 635 C CA . SER A 1 78 ? -6.112 -13.991 13.140 1.00 61.12 78 SER A CA 1
ATOM 636 C C . SER A 1 78 ? -5.850 -14.256 11.655 1.00 61.12 78 SER A C 1
ATOM 638 O O . SER A 1 78 ? -5.003 -13.597 11.065 1.00 61.12 78 SER A O 1
ATOM 640 N N . LEU A 1 79 ? -6.598 -15.172 11.032 1.00 57.59 79 LEU A N 1
ATOM 641 C CA . LEU A 1 79 ? -6.482 -15.499 9.604 1.00 57.59 79 LEU A CA 1
ATOM 642 C C . LEU A 1 79 ? -7.035 -14.382 8.709 1.00 57.59 79 LEU A C 1
ATOM 644 O O . LEU A 1 79 ? -6.384 -13.995 7.740 1.00 57.59 79 LEU A O 1
ATOM 648 N N . ALA A 1 80 ? -8.189 -13.815 9.064 1.00 59.66 80 ALA A N 1
ATOM 649 C CA . ALA A 1 80 ? -8.797 -12.722 8.308 1.00 59.66 80 ALA A CA 1
ATOM 650 C C . ALA A 1 80 ? -7.935 -11.448 8.320 1.00 59.66 80 ALA A C 1
ATOM 652 O O . ALA A 1 80 ? -7.790 -10.795 7.293 1.00 59.66 80 ALA A O 1
ATOM 653 N N . LEU A 1 81 ? -7.295 -11.120 9.448 1.00 58.50 81 LEU A N 1
ATOM 654 C CA . LEU A 1 81 ? -6.382 -9.974 9.527 1.00 58.50 81 LEU A CA 1
ATOM 655 C C . LEU A 1 81 ? -5.094 -10.172 8.708 1.00 58.50 81 LEU A C 1
ATOM 657 O O . LEU A 1 81 ? -4.549 -9.190 8.220 1.00 58.50 81 LEU A O 1
ATOM 661 N N . ILE A 1 82 ? -4.623 -11.413 8.532 1.00 55.78 82 ILE A N 1
ATOM 662 C CA . ILE A 1 82 ? -3.432 -11.728 7.721 1.00 55.78 82 ILE A CA 1
ATOM 663 C C . ILE A 1 82 ? -3.738 -11.679 6.218 1.00 55.78 82 ILE A C 1
ATOM 665 O O . ILE A 1 82 ? -2.870 -11.310 5.441 1.00 55.78 82 ILE A O 1
ATOM 669 N N . HIS A 1 83 ? -4.951 -12.041 5.791 1.00 52.12 83 HIS A N 1
ATOM 670 C CA . HIS A 1 83 ? -5.311 -12.095 4.367 1.00 52.12 83 HIS A CA 1
ATOM 671 C C . HIS A 1 83 ? -5.692 -10.738 3.753 1.00 52.12 83 HIS A C 1
ATOM 673 O O . HIS A 1 83 ? -5.807 -10.649 2.531 1.00 52.12 83 HIS A O 1
ATOM 679 N N . ILE A 1 84 ? -5.922 -9.704 4.571 1.00 52.41 84 ILE A N 1
ATOM 680 C CA . ILE A 1 84 ? -6.328 -8.368 4.100 1.00 52.41 84 ILE A CA 1
ATOM 681 C C . ILE A 1 84 ? -5.217 -7.309 4.300 1.00 52.41 84 ILE A C 1
ATOM 683 O O . 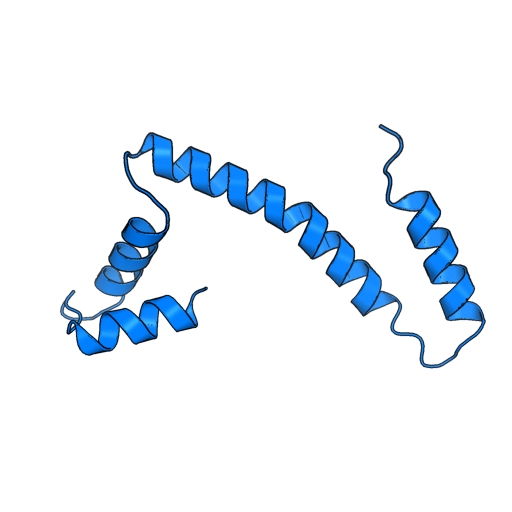ILE A 1 84 ? -5.388 -6.153 3.911 1.00 52.41 84 ILE A O 1
ATOM 687 N N . LEU A 1 85 ? -4.070 -7.695 4.871 1.00 47.88 85 LEU A N 1
ATOM 688 C CA . LEU A 1 85 ? -2.843 -6.888 4.944 1.00 47.88 85 LEU A CA 1
ATOM 689 C C . LEU A 1 85 ? -1.848 -7.323 3.863 1.00 47.88 85 LEU A C 1
ATOM 691 O O . LEU A 1 85 ? -1.184 -6.422 3.301 1.00 47.88 85 LEU A O 1
#

Foldseek 3Di:
DPDPVVVVLVVLVVVCVVDVPRPSVVVSVVVVCVVVVVVVQVVVQVVQVVVVHGPLVVQLQVVLVPDPVSDDDPVVSVVSVVVVD

Secondary structure (DSSP, 8-state):
---TTHHHHHHHHHHHTT-TT--HHHHHHHHHHHHHHHHHHHHHHHHHHHTT--HHHHHHHHHHHTSTTS---HHHHHHHHHH--